Protein AF-A0A8X6SAA1-F1 (afdb_monomer_lite)

Secondary structure (DSSP, 8-state):
---SS--BHHHHHHHHHHT--TT-TTHHHHHHHHHHHHHHHHTT--SSSBPPHHHHHHHHHHHHHHGGGGG---------TT-S--------S-HHHHHHH-TTT-----GGG-HHHHHHH---HHHHTT-HHHHH--GGGGSS-PPPS-----S--HHHHHHHHHHHHHHHTTSS----

Structure (mmCIF, N/CA/C/O backbone):
data_AF-A0A8X6SAA1-F1
#
_entry.id   AF-A0A8X6SAA1-F1
#
loop_
_atom_site.group_PDB
_atom_site.id
_atom_site.type_symbol
_atom_site.label_atom_id
_atom_site.label_alt_id
_atom_site.label_comp_id
_atom_site.label_asym_id
_atom_site.label_entity_id
_atom_site.label_seq_id
_atom_site.pdbx_PDB_ins_code
_atom_site.Cartn_x
_atom_site.Cartn_y
_atom_site.Cartn_z
_atom_site.occupancy
_atom_site.B_iso_or_equiv
_atom_site.auth_seq_id
_atom_site.auth_comp_id
_atom_site.auth_asym_id
_atom_site.auth_atom_id
_atom_site.pdbx_PDB_model_num
ATOM 1 N N . MET A 1 1 ? 0.849 11.159 19.945 1.00 40.56 1 MET A N 1
ATOM 2 C CA . MET A 1 1 ? 0.431 9.832 20.456 1.00 40.56 1 MET A CA 1
ATOM 3 C C . MET A 1 1 ? -1.089 9.752 20.358 1.00 40.56 1 MET A C 1
ATOM 5 O O . MET A 1 1 ? -1.736 10.643 20.886 1.00 40.56 1 MET A O 1
ATOM 9 N N . ILE A 1 2 ? -1.660 8.784 19.632 1.00 46.94 2 ILE A N 1
ATOM 10 C CA . ILE A 1 2 ? -3.124 8.572 19.617 1.00 46.94 2 ILE A CA 1
ATOM 11 C C . ILE A 1 2 ? -3.486 7.770 20.884 1.00 46.94 2 ILE A C 1
ATOM 13 O O . ILE A 1 2 ? -2.754 6.822 21.179 1.00 46.94 2 ILE A O 1
ATOM 17 N N . PRO A 1 3 ? -4.536 8.136 21.648 1.00 45.62 3 PRO A N 1
ATOM 18 C CA . PRO A 1 3 ? -4.947 7.405 22.852 1.00 45.62 3 PRO A CA 1
ATOM 19 C C . PRO A 1 3 ? -5.218 5.920 22.565 1.00 45.62 3 PRO A C 1
ATOM 21 O O . PRO A 1 3 ? -5.744 5.583 21.505 1.00 45.62 3 PRO A O 1
ATOM 24 N N . ARG A 1 4 ? -4.832 5.040 23.500 1.00 55.56 4 ARG A N 1
ATOM 25 C CA . ARG A 1 4 ? -4.749 3.579 23.309 1.00 55.56 4 ARG A CA 1
ATOM 26 C C . ARG A 1 4 ? -6.087 2.829 23.385 1.00 55.56 4 ARG A C 1
ATOM 28 O O . ARG A 1 4 ? -6.124 1.671 22.982 1.00 55.56 4 ARG A O 1
ATOM 35 N N . ASP A 1 5 ? -7.172 3.468 23.820 1.00 60.31 5 ASP A N 1
ATOM 36 C CA . ASP A 1 5 ? -8.317 2.700 24.338 1.00 60.31 5 ASP A CA 1
ATOM 37 C C . ASP A 1 5 ? -9.491 2.508 23.366 1.00 60.31 5 ASP A C 1
ATOM 39 O O . ASP A 1 5 ? -10.359 1.682 23.618 1.00 60.31 5 ASP A O 1
ATOM 43 N N . SER A 1 6 ? -9.509 3.173 22.207 1.00 78.56 6 SER A N 1
ATOM 44 C CA . SER A 1 6 ? -10.248 2.682 21.033 1.00 78.56 6 SER A CA 1
ATOM 45 C C . SER A 1 6 ? -9.839 3.445 19.776 1.00 78.56 6 SER A C 1
ATOM 47 O O . SER A 1 6 ? -9.725 4.672 19.770 1.00 78.56 6 SER A O 1
ATOM 49 N N . TYR A 1 7 ? -9.611 2.723 18.679 1.00 92.12 7 TYR A N 1
ATOM 50 C CA . TYR A 1 7 ? -9.526 3.370 17.374 1.00 92.12 7 TYR A CA 1
ATOM 51 C C . TYR A 1 7 ? -10.928 3.782 16.931 1.00 92.12 7 TYR A C 1
ATOM 53 O O . TYR A 1 7 ? -11.892 3.059 17.169 1.00 92.12 7 TYR A O 1
ATOM 61 N N . THR A 1 8 ? -11.021 4.920 16.255 1.00 95.25 8 THR A N 1
ATOM 62 C CA . THR A 1 8 ? -12.243 5.424 15.632 1.00 95.25 8 THR A CA 1
ATOM 63 C C . THR A 1 8 ? -11.991 5.578 14.145 1.00 95.25 8 THR A C 1
ATOM 65 O O . THR A 1 8 ? -10.843 5.672 13.698 1.00 95.25 8 THR A O 1
ATOM 68 N N . LYS A 1 9 ? -13.048 5.676 13.343 1.00 95.94 9 LYS A N 1
ATOM 69 C CA . LYS A 1 9 ? -12.902 5.944 11.907 1.00 95.94 9 LYS A CA 1
ATOM 70 C C . LYS A 1 9 ? -12.100 7.220 11.626 1.00 95.94 9 LYS A C 1
ATOM 72 O O . LYS A 1 9 ? -11.299 7.250 10.691 1.00 95.94 9 LYS A O 1
ATOM 77 N N . ARG A 1 10 ? -12.241 8.253 12.470 1.00 96.00 10 ARG A N 1
ATOM 78 C CA . ARG A 1 10 ? -11.426 9.476 12.389 1.00 96.00 10 ARG A CA 1
ATOM 79 C C . ARG A 1 10 ? -9.940 9.203 12.633 1.00 96.00 10 ARG A C 1
ATOM 81 O O . ARG A 1 10 ? -9.106 9.728 11.896 1.00 96.00 10 ARG A O 1
ATOM 88 N N . SER A 1 11 ? -9.590 8.413 13.648 1.00 94.94 11 SER A N 1
ATOM 89 C CA . SER A 1 11 ? -8.180 8.131 13.952 1.00 94.94 11 SER A CA 1
ATOM 90 C C . SER A 1 11 ? -7.536 7.195 12.925 1.00 94.94 11 SER A C 1
ATOM 92 O O . SER A 1 11 ? -6.361 7.369 12.590 1.00 94.94 11 SER A O 1
ATOM 94 N N . VAL A 1 12 ? -8.312 6.274 12.346 1.00 95.81 12 VAL A N 1
ATOM 95 C CA . VAL A 1 12 ? -7.901 5.457 11.194 1.00 95.81 12 VAL A CA 1
ATOM 96 C C . VAL A 1 12 ? -7.552 6.355 10.013 1.00 95.81 12 VAL A C 1
ATOM 98 O O . VAL A 1 12 ? -6.415 6.312 9.552 1.00 95.81 12 VAL A O 1
ATOM 101 N N . LEU A 1 13 ? -8.462 7.239 9.586 1.00 95.88 13 LEU A N 1
ATOM 102 C CA . LEU A 1 13 ? -8.201 8.159 8.472 1.00 95.88 13 LEU A CA 1
ATOM 103 C C . LEU A 1 13 ? -6.956 9.020 8.714 1.00 95.88 13 LEU A C 1
ATOM 105 O O . LEU A 1 13 ? -6.110 9.150 7.833 1.00 95.88 13 LEU A O 1
ATOM 109 N N . SER A 1 14 ? -6.817 9.567 9.924 1.00 95.19 14 SER A N 1
ATOM 110 C CA . SER A 1 14 ? -5.632 10.338 10.312 1.00 95.19 14 SER A CA 1
ATOM 111 C C . SER A 1 14 ? -4.345 9.515 10.214 1.00 95.19 14 SER A C 1
ATOM 113 O O . SER A 1 14 ? -3.288 10.047 9.895 1.00 95.19 14 SER A O 1
ATOM 115 N N . THR A 1 15 ? -4.402 8.212 10.471 1.00 93.69 15 THR A N 1
ATOM 116 C CA . THR A 1 15 ? -3.254 7.320 10.282 1.00 93.69 15 THR A CA 1
ATOM 117 C C . THR A 1 15 ? -2.972 7.051 8.814 1.00 93.69 15 THR A C 1
ATOM 119 O O . THR A 1 15 ? -1.823 7.176 8.411 1.00 93.69 15 THR A O 1
ATOM 122 N N . VAL A 1 16 ? -3.994 6.752 8.007 1.00 94.56 16 VAL A N 1
ATOM 123 C CA . VAL A 1 16 ? -3.827 6.548 6.558 1.00 94.56 16 VAL A CA 1
ATOM 124 C C . VAL A 1 16 ? -3.195 7.782 5.912 1.00 94.56 16 VAL A C 1
ATOM 126 O O . VAL A 1 16 ? -2.264 7.652 5.128 1.00 94.56 16 VAL A O 1
ATOM 129 N N . ALA A 1 17 ? -3.630 8.985 6.295 1.00 93.62 17 ALA A N 1
ATOM 130 C CA . ALA A 1 17 ? -3.055 10.235 5.800 1.00 93.62 17 ALA A CA 1
ATOM 131 C C . ALA A 1 17 ? -1.580 10.435 6.202 1.00 93.62 17 ALA A C 1
ATOM 133 O O . ALA A 1 17 ? -0.836 11.097 5.486 1.00 93.62 17 ALA A O 1
ATOM 134 N N . ARG A 1 18 ? -1.142 9.859 7.330 1.00 92.94 18 ARG A N 1
ATOM 135 C CA . ARG A 1 18 ? 0.250 9.939 7.806 1.00 92.94 18 ARG A CA 1
ATOM 136 C C . ARG A 1 18 ? 1.198 8.972 7.102 1.00 92.94 18 ARG A C 1
ATOM 138 O O . ARG A 1 18 ? 2.398 9.187 7.185 1.00 92.94 18 ARG A O 1
ATOM 145 N N . LEU A 1 19 ? 0.687 7.960 6.399 1.00 89.19 19 LEU A N 1
ATOM 146 C CA . LEU A 1 19 ? 1.507 7.075 5.562 1.00 89.19 19 LEU A CA 1
ATOM 147 C C . LEU A 1 19 ? 2.043 7.761 4.296 1.00 89.19 19 LEU A C 1
ATOM 149 O O . LEU A 1 19 ? 2.669 7.087 3.492 1.00 89.19 19 LEU A O 1
ATOM 153 N N . PHE A 1 20 ? 1.764 9.056 4.108 1.00 82.81 20 PHE A N 1
ATOM 154 C CA . PHE A 1 20 ? 2.150 9.862 2.953 1.00 82.81 20 PHE A CA 1
ATOM 155 C C . PHE A 1 20 ? 3.478 9.425 2.315 1.00 82.81 20 PHE A C 1
ATOM 157 O O . PHE A 1 20 ? 4.546 9.571 2.907 1.00 82.81 20 PHE A O 1
ATOM 164 N N . ASP A 1 21 ? 3.374 8.906 1.094 1.00 90.81 21 ASP A N 1
ATOM 165 C CA . ASP A 1 21 ? 4.470 8.322 0.334 1.00 90.81 21 ASP A CA 1
ATOM 166 C C . ASP A 1 21 ? 4.649 9.105 -0.975 1.00 90.81 21 ASP A C 1
ATOM 168 O O . ASP A 1 21 ? 3.976 8.823 -1.968 1.00 90.81 21 ASP A O 1
ATOM 172 N N . PRO A 1 22 ? 5.508 10.136 -0.985 1.00 88.00 22 PRO A N 1
ATOM 173 C CA . PRO A 1 22 ? 5.676 11.001 -2.149 1.00 88.00 22 PRO A CA 1
ATOM 174 C C . PRO A 1 22 ? 6.331 10.297 -3.343 1.00 88.00 22 PRO A C 1
ATOM 176 O O . PRO A 1 22 ? 6.252 10.812 -4.455 1.00 88.00 22 PRO A O 1
ATOM 179 N N . LEU A 1 23 ? 6.994 9.157 -3.124 1.00 89.25 23 LEU A N 1
ATOM 180 C CA . LEU A 1 23 ? 7.705 8.409 -4.163 1.00 89.25 23 LEU A CA 1
ATOM 181 C C . LEU A 1 23 ? 6.953 7.146 -4.608 1.00 89.25 23 LEU A C 1
ATOM 183 O O . LEU A 1 23 ? 7.360 6.517 -5.580 1.00 89.25 23 LEU A O 1
ATOM 187 N N . GLY A 1 24 ? 5.874 6.777 -3.916 1.00 92.38 24 GLY A N 1
ATOM 188 C CA . GLY A 1 24 ? 5.076 5.589 -4.215 1.00 92.38 24 GLY A CA 1
ATOM 189 C C . GLY A 1 24 ? 5.769 4.262 -3.883 1.00 92.38 24 GLY A C 1
ATOM 190 O O . GLY A 1 24 ? 5.336 3.225 -4.367 1.00 92.38 24 GLY A O 1
ATOM 191 N N . LEU A 1 25 ? 6.836 4.265 -3.079 1.00 92.94 25 LEU A N 1
ATOM 192 C CA . LEU A 1 25 ? 7.651 3.085 -2.756 1.00 92.94 25 LEU A CA 1
ATOM 193 C C . LEU A 1 25 ? 6.926 2.041 -1.895 1.00 92.94 25 LEU A C 1
ATOM 195 O O . LEU A 1 25 ? 7.225 0.850 -1.974 1.00 92.94 25 LEU A O 1
ATOM 199 N N . VAL A 1 26 ? 5.984 2.476 -1.065 1.00 95.50 26 VAL A N 1
ATOM 200 C CA . VAL A 1 26 ? 5.162 1.637 -0.183 1.00 95.50 26 VAL A CA 1
ATOM 201 C C . VAL A 1 26 ? 3.679 1.730 -0.544 1.00 95.50 26 VAL A C 1
ATOM 203 O O . VAL A 1 26 ? 2.813 1.371 0.258 1.00 95.50 26 VAL A O 1
ATOM 206 N N . ASP A 1 27 ? 3.361 2.167 -1.764 1.00 95.19 27 ASP A N 1
ATOM 207 C CA . ASP A 1 27 ? 1.986 2.368 -2.222 1.00 95.19 27 ASP A CA 1
ATOM 208 C C . ASP A 1 27 ? 1.088 1.112 -2.116 1.00 95.19 27 ASP A C 1
ATOM 210 O O . ASP A 1 27 ? -0.077 1.258 -1.739 1.00 95.19 27 ASP A O 1
ATOM 214 N N . PRO A 1 28 ? 1.579 -0.138 -2.289 1.00 96.50 28 PRO A N 1
ATOM 215 C CA . PRO A 1 28 ? 0.789 -1.333 -1.973 1.00 96.50 28 PRO A CA 1
ATOM 216 C C . PRO A 1 28 ? 0.290 -1.388 -0.519 1.00 96.50 28 PRO A C 1
ATOM 218 O O . PRO A 1 28 ? -0.818 -1.858 -0.245 1.00 96.50 28 PRO A O 1
ATOM 221 N N . VAL A 1 29 ? 1.066 -0.878 0.438 1.00 97.31 29 VAL A N 1
ATOM 222 C CA . VAL A 1 29 ? 0.656 -0.794 1.849 1.00 97.31 29 VAL A CA 1
ATOM 223 C C . VAL A 1 29 ? -0.310 0.370 2.064 1.00 97.31 29 VAL A C 1
ATOM 225 O O . VAL A 1 29 ? -1.314 0.218 2.767 1.00 97.31 29 VAL A O 1
ATOM 228 N N . VAL A 1 30 ? -0.056 1.518 1.429 1.00 96.44 30 VAL A N 1
ATOM 229 C CA . VAL A 1 30 ? -0.956 2.682 1.480 1.00 96.44 30 VAL A CA 1
ATOM 230 C C . VAL A 1 30 ? -2.336 2.312 0.930 1.00 96.44 30 VAL A C 1
ATOM 232 O O . VAL A 1 30 ? -3.355 2.607 1.561 1.00 96.44 30 VAL A O 1
ATOM 235 N N . SER A 1 31 ? -2.383 1.612 -0.203 1.00 95.94 31 SER A N 1
ATOM 236 C CA . SER A 1 31 ? -3.612 1.115 -0.824 1.00 95.94 31 SER A CA 1
ATOM 237 C C . SER A 1 31 ? -4.346 0.135 0.083 1.00 95.94 31 SER A C 1
ATOM 239 O O . SER A 1 31 ? -5.549 0.292 0.291 1.00 95.94 31 SER A O 1
ATOM 241 N N . LYS A 1 32 ? -3.636 -0.777 0.757 1.00 96.88 32 LYS A N 1
ATOM 242 C CA . LYS A 1 32 ? -4.244 -1.646 1.776 1.00 96.88 32 LYS A CA 1
ATOM 243 C C . LYS A 1 32 ? -4.882 -0.859 2.925 1.00 96.88 32 LYS A C 1
ATOM 245 O O . LYS A 1 32 ? -6.003 -1.162 3.339 1.00 96.88 32 LYS A O 1
ATOM 250 N N . ALA A 1 33 ? -4.214 0.183 3.414 1.00 97.00 33 ALA A N 1
ATOM 251 C CA . ALA A 1 33 ? -4.751 1.047 4.464 1.00 97.00 33 ALA A CA 1
ATOM 252 C C . ALA A 1 33 ? -5.978 1.854 3.978 1.00 97.00 33 ALA A C 1
ATOM 254 O O . ALA A 1 33 ? -6.959 2.008 4.713 1.00 97.00 33 ALA A O 1
ATOM 255 N N . LYS A 1 34 ? -5.982 2.306 2.716 1.00 96.31 34 LYS A N 1
ATOM 256 C CA . LYS A 1 34 ? -7.140 2.956 2.072 1.00 96.31 34 LYS A CA 1
ATOM 257 C C . LYS A 1 34 ? -8.315 1.993 1.882 1.00 96.31 34 LYS A C 1
ATOM 259 O O . LYS A 1 34 ? -9.452 2.374 2.151 1.00 96.31 34 LYS A O 1
ATOM 264 N N . MET A 1 35 ? -8.069 0.744 1.488 1.00 96.56 35 MET A N 1
ATOM 265 C CA . MET A 1 35 ? -9.102 -0.298 1.405 1.00 96.56 35 MET A CA 1
ATOM 266 C C . MET A 1 35 ? -9.715 -0.581 2.780 1.00 96.56 35 MET A C 1
ATOM 268 O O . MET A 1 35 ? -10.931 -0.742 2.900 1.00 96.56 35 MET A O 1
ATOM 272 N N . PHE A 1 36 ? -8.902 -0.566 3.841 1.00 97.50 36 PHE A N 1
ATOM 273 C CA . PHE A 1 36 ? -9.414 -0.647 5.206 1.00 97.50 36 PHE A CA 1
ATOM 274 C C . PHE A 1 36 ? -10.327 0.544 5.538 1.00 97.50 36 PHE A C 1
ATOM 276 O O . PHE A 1 36 ? -11.432 0.355 6.046 1.00 97.50 36 PHE A O 1
ATOM 283 N N . MET A 1 37 ? -9.934 1.770 5.182 1.00 97.25 37 MET A N 1
ATOM 284 C CA . MET A 1 37 ? -10.803 2.944 5.334 1.00 97.25 37 MET A CA 1
ATOM 285 C C . MET A 1 37 ? -12.120 2.789 4.550 1.00 97.25 37 MET A C 1
ATOM 287 O O . MET A 1 37 ? -13.198 3.081 5.075 1.00 97.25 37 MET A O 1
ATOM 291 N N . GLN A 1 38 ? -12.057 2.249 3.330 1.00 97.31 38 GLN A N 1
ATOM 292 C CA . GLN A 1 38 ? -13.235 1.952 2.516 1.00 97.31 38 GLN A CA 1
ATOM 293 C C . GLN A 1 38 ? -14.167 0.943 3.188 1.00 97.31 38 GLN A C 1
ATOM 295 O O . GLN A 1 38 ? -15.387 1.120 3.181 1.00 97.31 38 GLN A O 1
ATOM 300 N N . LYS A 1 39 ? -13.612 -0.086 3.828 1.00 97.38 39 LYS A N 1
ATOM 301 C CA . LYS A 1 39 ? -14.379 -1.040 4.632 1.00 97.38 39 LYS A CA 1
ATOM 302 C C . LYS A 1 39 ? -15.138 -0.346 5.767 1.00 97.38 39 LYS A C 1
ATOM 304 O O . LYS A 1 39 ? -16.312 -0.650 5.962 1.00 97.38 39 LYS A O 1
ATOM 309 N N . LEU A 1 40 ? -14.534 0.623 6.461 1.00 97.31 40 LEU A N 1
ATOM 310 C CA . LEU A 1 40 ? -15.230 1.393 7.506 1.00 97.31 40 LEU A CA 1
ATOM 311 C C . LEU A 1 40 ? -16.384 2.240 6.958 1.00 97.31 40 LEU A C 1
ATOM 313 O O . LEU A 1 40 ? -17.385 2.434 7.649 1.00 97.31 40 LEU A O 1
ATOM 317 N N . TRP A 1 41 ? -16.267 2.756 5.730 1.00 96.94 41 TRP A N 1
ATOM 318 C CA . TRP A 1 41 ? -17.383 3.431 5.058 1.00 96.94 41 TRP A CA 1
ATOM 319 C C . TRP A 1 41 ? -18.527 2.466 4.756 1.00 96.94 41 TRP A C 1
ATOM 321 O O . TRP A 1 41 ? -19.671 2.802 5.034 1.00 96.94 41 TRP A O 1
ATOM 331 N N . ARG A 1 42 ? -18.227 1.261 4.257 1.00 97.56 42 ARG A N 1
ATOM 332 C CA . ARG A 1 42 ? -19.245 0.239 3.942 1.00 97.56 42 ARG A CA 1
ATOM 333 C C . ARG A 1 42 ? -19.947 -0.311 5.183 1.00 97.56 42 ARG A C 1
ATOM 335 O O . ARG A 1 42 ? -21.102 -0.701 5.097 1.00 97.56 42 ARG A O 1
ATOM 342 N N . LEU A 1 43 ? -19.255 -0.329 6.321 1.00 96.19 43 LEU A N 1
ATOM 343 C CA . LEU A 1 43 ? -19.827 -0.687 7.621 1.00 96.19 43 LEU A CA 1
ATOM 344 C C . LEU A 1 43 ? -20.609 0.461 8.277 1.00 96.19 43 LEU A C 1
ATOM 346 O O . LEU A 1 43 ? -21.139 0.268 9.365 1.00 96.19 43 LEU A O 1
ATOM 350 N N . SER A 1 44 ? -20.659 1.644 7.654 1.00 96.12 44 SER A N 1
ATOM 351 C CA . SER A 1 44 ? -21.366 2.824 8.168 1.00 96.12 44 SER A CA 1
ATOM 352 C C . SER A 1 44 ? -20.986 3.216 9.603 1.00 96.12 44 SER A C 1
ATOM 354 O O . SER A 1 44 ? -21.808 3.747 10.339 1.00 96.12 44 SER A O 1
ATOM 356 N N . ILE A 1 45 ? -19.730 2.985 10.001 1.00 94.38 45 ILE A N 1
ATOM 357 C CA . ILE A 1 45 ? -19.222 3.378 11.326 1.00 94.38 45 ILE A CA 1
ATOM 358 C C . ILE A 1 45 ? -19.144 4.912 11.393 1.00 94.38 45 ILE A C 1
ATOM 360 O O . ILE A 1 45 ? -18.649 5.538 10.439 1.00 94.38 45 ILE A O 1
ATOM 364 N N . ASP A 1 46 ? -19.607 5.522 12.489 1.00 94.50 46 ASP A N 1
ATOM 365 C CA . ASP A 1 46 ? -19.488 6.969 12.691 1.00 94.50 46 ASP A CA 1
ATOM 366 C C . ASP A 1 46 ? -18.021 7.391 12.888 1.00 94.50 46 ASP A C 1
ATOM 368 O O . ASP A 1 46 ? -17.130 6.605 13.215 1.00 94.50 46 ASP A O 1
ATOM 372 N N . TRP A 1 47 ? -17.733 8.669 12.672 1.00 94.06 47 TRP A N 1
ATOM 373 C CA . TRP A 1 47 ? -16.408 9.246 12.860 1.00 94.06 47 TRP A CA 1
ATOM 374 C C . TRP A 1 47 ? -15.830 9.057 14.262 1.00 94.06 47 TRP A C 1
ATOM 376 O O . TRP A 1 47 ? -14.606 8.912 14.375 1.00 94.06 47 TRP A O 1
ATOM 386 N N . LYS A 1 48 ? -16.669 9.123 15.302 1.00 93.81 48 LYS A N 1
ATOM 387 C CA . LYS A 1 48 ? -16.237 9.062 16.708 1.00 93.81 48 LYS A CA 1
ATOM 388 C C . LYS A 1 48 ? -16.481 7.710 17.371 1.00 93.81 48 LYS A C 1
ATOM 390 O O . LYS A 1 48 ? -15.938 7.492 18.451 1.00 93.81 48 LYS A O 1
ATOM 395 N N . ASP A 1 49 ? -17.231 6.823 16.728 1.00 92.69 49 ASP A N 1
ATOM 396 C CA . ASP A 1 49 ? -17.524 5.510 17.286 1.00 92.69 49 ASP A CA 1
ATOM 397 C C . ASP A 1 49 ? -16.268 4.629 17.335 1.00 92.69 49 ASP A C 1
ATOM 399 O O . ASP A 1 49 ? -15.435 4.670 16.413 1.00 92.69 49 ASP A O 1
ATOM 403 N N . PRO A 1 50 ? -16.118 3.817 18.397 1.00 94.62 50 PRO A N 1
ATOM 404 C CA . PRO A 1 50 ? -15.052 2.834 18.477 1.00 94.62 50 PRO A CA 1
ATOM 405 C C . PRO A 1 50 ? -15.224 1.765 17.390 1.00 94.62 50 PRO A C 1
ATOM 407 O O . PRO A 1 50 ? -16.337 1.354 17.054 1.00 94.62 50 PRO A O 1
ATOM 410 N N . LEU A 1 51 ? -14.108 1.273 16.848 1.00 95.25 51 LEU A N 1
ATOM 411 C CA . LEU A 1 51 ? -14.138 0.153 15.910 1.00 95.25 51 LEU A CA 1
ATOM 412 C C . LEU A 1 51 ? -14.698 -1.112 16.594 1.00 95.25 51 LEU A C 1
ATOM 414 O O . LEU A 1 51 ? -14.245 -1.452 17.688 1.00 95.25 51 LEU A O 1
ATOM 418 N N . PRO A 1 52 ? -15.595 -1.877 15.939 1.00 94.75 52 PRO A N 1
ATOM 419 C CA . PRO A 1 52 ? -16.015 -3.189 16.429 1.00 94.75 52 PRO A CA 1
ATOM 420 C C . PRO A 1 52 ? -14.818 -4.127 16.618 1.00 94.75 52 PRO A C 1
ATOM 422 O O . PRO A 1 52 ? -13.915 -4.125 15.782 1.00 94.75 52 PRO A O 1
ATOM 425 N N . ASN A 1 53 ? -14.838 -4.992 17.640 1.00 92.94 53 ASN A N 1
ATOM 426 C CA . ASN A 1 53 ? -13.697 -5.838 18.043 1.00 92.94 53 ASN A CA 1
ATOM 427 C C . ASN A 1 53 ? -12.966 -6.522 16.876 1.00 92.94 53 ASN A C 1
ATOM 429 O O . ASN A 1 53 ? -11.747 -6.441 16.773 1.00 92.94 53 ASN A O 1
ATOM 433 N N . LYS A 1 54 ? -13.701 -7.145 15.944 1.00 93.00 54 LYS A N 1
ATOM 434 C CA . LYS A 1 54 ? -13.097 -7.819 14.781 1.00 93.00 54 LYS A CA 1
ATOM 435 C C . LYS A 1 54 ? -12.323 -6.851 13.875 1.00 93.00 54 LYS A C 1
ATOM 437 O O . LYS A 1 54 ? -11.232 -7.166 13.414 1.00 93.00 54 LYS A O 1
ATOM 442 N N . VAL A 1 55 ? -12.899 -5.678 13.619 1.00 95.81 55 VAL A N 1
ATOM 443 C CA . VAL A 1 55 ? -12.326 -4.624 12.767 1.00 95.81 55 VAL A CA 1
ATOM 444 C C . VAL A 1 55 ? -11.160 -3.941 13.480 1.00 95.81 55 VAL A C 1
ATOM 446 O O . VAL A 1 55 ? -10.144 -3.644 12.856 1.00 95.81 55 VAL A O 1
ATOM 449 N N . TYR A 1 56 ? -11.278 -3.757 14.796 1.00 95.38 56 TYR A N 1
ATOM 450 C CA . TYR A 1 56 ? -10.196 -3.299 15.656 1.00 95.38 56 TYR A CA 1
ATOM 451 C C . TYR A 1 56 ? -8.980 -4.225 15.560 1.00 95.38 56 TYR A C 1
ATOM 453 O O . TYR A 1 56 ? -7.886 -3.744 15.284 1.00 95.38 56 TYR A O 1
ATOM 461 N N . SER A 1 57 ? -9.159 -5.540 15.739 1.00 95.25 57 SER A N 1
ATOM 462 C CA . SER A 1 57 ? -8.049 -6.501 15.704 1.00 95.25 57 SER A CA 1
ATOM 463 C C . SER A 1 57 ? -7.316 -6.483 14.365 1.00 95.25 57 SER A C 1
ATOM 465 O O . SER A 1 57 ? -6.090 -6.510 14.337 1.00 95.25 57 SER A O 1
ATOM 467 N N . GLU A 1 58 ? -8.051 -6.389 13.258 1.00 95.88 58 GLU A N 1
ATOM 468 C CA . GLU A 1 58 ? -7.477 -6.293 11.913 1.00 95.88 58 GLU A CA 1
ATOM 469 C C . GLU A 1 58 ? -6.686 -4.994 11.710 1.00 95.88 58 GLU A C 1
ATOM 471 O O . GLU A 1 58 ? -5.553 -5.031 11.230 1.00 95.88 58 GLU A O 1
ATOM 476 N N . TRP A 1 59 ? -7.240 -3.850 12.128 1.00 96.44 59 TRP A N 1
ATOM 477 C CA . TRP A 1 59 ? -6.528 -2.571 12.079 1.00 96.44 59 TRP A CA 1
ATOM 478 C C . TRP A 1 59 ? -5.263 -2.596 12.933 1.00 96.44 59 TRP A C 1
ATOM 480 O O . TRP A 1 59 ? -4.196 -2.174 12.496 1.00 96.44 59 TRP A O 1
ATOM 490 N N . HIS A 1 60 ? -5.375 -3.118 14.151 1.00 94.94 60 HIS A N 1
ATOM 491 C CA . HIS A 1 60 ? -4.270 -3.198 15.090 1.00 94.94 60 HIS A CA 1
ATOM 492 C C . HIS A 1 60 ? -3.140 -4.090 14.560 1.00 94.94 60 HIS A C 1
ATOM 494 O O . HIS A 1 60 ? -1.974 -3.720 14.662 1.00 94.94 60 HIS A O 1
ATOM 500 N N . GLN A 1 61 ? -3.470 -5.212 13.914 1.00 95.62 61 GLN A N 1
ATOM 501 C CA . GLN A 1 61 ? -2.480 -6.053 13.236 1.00 95.62 61 GLN A CA 1
ATOM 502 C C . GLN A 1 61 ? -1.768 -5.311 12.103 1.00 95.62 61 GLN A C 1
ATOM 504 O O . GLN A 1 61 ? -0.550 -5.431 11.983 1.00 95.62 61 GLN A O 1
ATOM 509 N N . LEU A 1 62 ? -2.496 -4.530 11.295 1.00 95.31 62 LEU A N 1
ATOM 510 C CA . LEU A 1 62 ? -1.874 -3.702 10.263 1.00 95.31 62 LEU A CA 1
ATOM 511 C C . LEU A 1 62 ? -0.897 -2.698 10.889 1.00 95.31 62 LEU A C 1
ATOM 513 O O . LEU A 1 62 ? 0.225 -2.583 10.409 1.00 95.31 62 LEU A O 1
ATOM 517 N N . LEU A 1 63 ? -1.287 -2.030 11.981 1.00 93.94 63 LEU A N 1
ATOM 518 C CA . LEU A 1 63 ? -0.432 -1.071 12.687 1.00 93.94 63 LEU A CA 1
ATOM 519 C C . LEU A 1 63 ? 0.848 -1.696 13.243 1.00 93.94 63 LEU A C 1
ATOM 521 O O . LEU A 1 63 ? 1.907 -1.101 13.084 1.00 93.94 63 LEU A O 1
ATOM 525 N N . ILE A 1 64 ? 0.762 -2.874 13.867 1.00 95.00 64 ILE A N 1
ATOM 526 C CA . ILE A 1 64 ? 1.949 -3.594 14.356 1.00 95.00 64 ILE A CA 1
ATOM 527 C C . ILE A 1 64 ? 2.873 -3.925 13.184 1.00 95.00 64 ILE A C 1
ATOM 529 O O . ILE A 1 64 ? 4.077 -3.699 13.249 1.00 95.00 64 ILE A O 1
ATOM 533 N N . ARG A 1 65 ? 2.308 -4.426 12.080 1.00 95.62 65 ARG A N 1
ATOM 534 C CA . ARG A 1 65 ? 3.094 -4.788 10.897 1.00 95.62 65 ARG A CA 1
ATOM 535 C C . ARG A 1 65 ? 3.767 -3.582 10.254 1.00 95.62 65 ARG A C 1
ATOM 537 O O . ARG A 1 65 ? 4.849 -3.754 9.721 1.00 95.62 65 ARG A O 1
ATOM 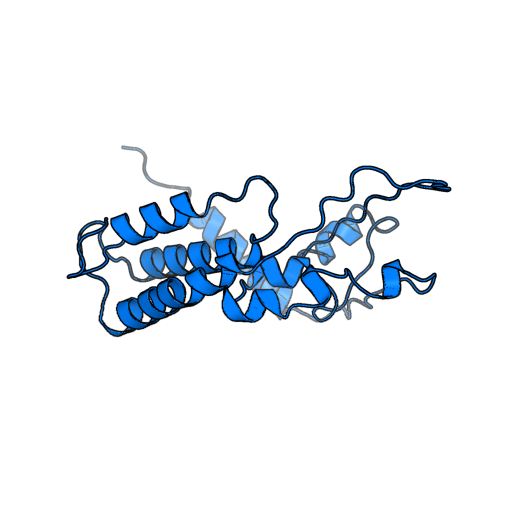544 N N . LEU A 1 66 ? 3.196 -2.374 10.327 1.00 93.94 66 LEU A N 1
ATOM 545 C CA . LEU A 1 66 ? 3.817 -1.168 9.754 1.00 93.94 66 LEU A CA 1
ATOM 546 C C . LEU A 1 66 ? 5.238 -0.915 10.270 1.00 93.94 66 LEU A C 1
ATOM 548 O O . LEU A 1 66 ? 6.038 -0.335 9.541 1.00 93.94 66 LEU A O 1
ATOM 552 N N . GLU A 1 67 ? 5.576 -1.362 11.482 1.00 92.75 67 GLU A N 1
ATOM 553 C CA . GLU A 1 67 ? 6.934 -1.231 12.020 1.00 92.75 67 GLU A CA 1
ATOM 554 C C . GLU A 1 67 ? 7.980 -1.954 11.164 1.00 92.75 67 GLU A C 1
ATOM 556 O O . GLU A 1 67 ? 9.134 -1.523 11.124 1.00 92.75 67 GLU A O 1
ATOM 561 N N . SER A 1 68 ? 7.582 -2.993 10.422 1.00 94.81 68 SER A N 1
ATOM 562 C CA . SER A 1 68 ? 8.469 -3.701 9.501 1.00 94.81 68 SER A CA 1
ATOM 563 C C . SER A 1 68 ? 8.962 -2.804 8.367 1.00 94.81 68 SER A C 1
ATOM 565 O O . SER A 1 68 ? 10.034 -3.048 7.836 1.00 94.81 68 SER A O 1
ATOM 567 N N . LEU A 1 69 ? 8.236 -1.744 7.998 1.00 92.81 69 LEU A N 1
ATOM 568 C CA . LEU A 1 69 ? 8.674 -0.835 6.933 1.00 92.81 69 LEU A CA 1
ATOM 569 C C . LEU A 1 69 ? 9.925 -0.039 7.316 1.00 92.81 69 LEU A C 1
ATOM 571 O O . LEU A 1 69 ? 10.636 0.430 6.432 1.00 92.81 69 LEU A O 1
ATOM 575 N N . ASN A 1 70 ? 10.236 0.077 8.611 1.00 92.94 70 ASN A N 1
ATOM 576 C CA . ASN A 1 70 ? 11.446 0.758 9.074 1.00 92.94 70 ASN A CA 1
ATOM 577 C C . ASN A 1 70 ? 12.738 0.034 8.660 1.00 92.94 70 ASN A C 1
ATOM 579 O O . ASN A 1 70 ? 13.811 0.626 8.750 1.00 92.94 70 ASN A O 1
ATOM 583 N N . SER A 1 71 ? 12.659 -1.231 8.229 1.00 93.25 71 SER A N 1
ATOM 584 C CA . SER A 1 71 ? 13.813 -1.978 7.718 1.00 93.25 71 SER A CA 1
ATOM 585 C C . SER A 1 71 ? 14.041 -1.808 6.213 1.00 93.25 71 SER A C 1
ATOM 587 O O . SER A 1 71 ? 15.037 -2.318 5.701 1.00 93.25 71 SER A O 1
ATOM 589 N N . ILE A 1 72 ? 13.159 -1.097 5.498 1.00 91.44 72 ILE A N 1
ATOM 590 C CA . ILE A 1 72 ? 13.321 -0.854 4.063 1.00 91.44 72 ILE A CA 1
ATOM 591 C C . ILE A 1 72 ? 14.566 0.004 3.832 1.00 91.44 72 ILE A C 1
ATOM 593 O O . ILE A 1 72 ? 14.668 1.134 4.308 1.00 91.44 72 ILE A O 1
ATOM 597 N N . ASN A 1 73 ? 15.497 -0.529 3.045 1.00 90.06 73 ASN A N 1
ATOM 598 C CA . ASN A 1 73 ? 16.652 0.195 2.539 1.00 90.06 73 ASN A CA 1
ATOM 599 C C . ASN A 1 73 ? 16.552 0.254 1.015 1.00 90.06 73 ASN A C 1
ATOM 601 O O . ASN A 1 73 ? 16.470 -0.783 0.362 1.00 90.06 73 ASN A O 1
ATOM 605 N N . ILE A 1 74 ? 16.524 1.466 0.462 1.00 87.75 74 ILE A N 1
ATOM 606 C CA . ILE A 1 74 ? 16.419 1.683 -0.981 1.00 87.75 74 ILE A CA 1
ATOM 607 C C . ILE A 1 74 ? 17.690 2.369 -1.444 1.00 87.75 74 ILE A C 1
ATOM 609 O O . ILE A 1 74 ? 17.979 3.514 -1.081 1.00 87.75 74 ILE A O 1
ATOM 613 N N . GLU A 1 75 ? 18.439 1.661 -2.279 1.00 84.88 75 GLU A N 1
ATOM 614 C CA . GLU A 1 75 ? 19.623 2.204 -2.916 1.00 84.88 75 GLU A CA 1
ATOM 615 C C . GLU A 1 75 ? 19.202 3.246 -3.962 1.00 84.88 75 GLU A C 1
ATOM 617 O O . GLU A 1 75 ? 18.669 2.933 -5.026 1.00 84.88 75 GLU A O 1
ATOM 622 N N . ARG A 1 76 ? 19.420 4.527 -3.660 1.00 80.44 76 ARG A N 1
ATOM 623 C CA . ARG A 1 76 ? 19.067 5.622 -4.568 1.00 80.44 76 ARG A CA 1
ATOM 624 C C . ARG A 1 76 ? 20.118 5.749 -5.675 1.00 80.44 76 ARG A C 1
ATOM 626 O O . ARG A 1 76 ? 21.059 6.533 -5.548 1.00 80.44 76 ARG A O 1
ATOM 633 N N . ARG A 1 77 ? 19.956 5.007 -6.768 1.00 74.50 77 ARG A N 1
ATOM 634 C CA . ARG A 1 77 ? 20.824 5.123 -7.951 1.00 74.50 77 ARG A CA 1
ATOM 635 C C . ARG A 1 77 ? 20.354 6.260 -8.859 1.00 74.50 77 ARG A C 1
ATOM 637 O O . ARG A 1 77 ? 19.364 6.127 -9.564 1.00 74.50 77 ARG A O 1
ATOM 644 N N . ILE A 1 78 ? 21.059 7.393 -8.813 1.00 67.06 78 ILE A N 1
ATOM 645 C CA . ILE A 1 78 ? 20.781 8.580 -9.651 1.00 67.06 78 ILE A CA 1
ATOM 646 C C . ILE A 1 78 ? 21.648 8.587 -10.920 1.00 67.06 78 ILE A C 1
ATOM 648 O O . ILE A 1 78 ? 21.271 9.185 -11.923 1.00 67.06 78 ILE A O 1
ATOM 652 N N . VAL A 1 79 ? 22.802 7.915 -10.893 1.00 69.81 79 VAL A N 1
ATOM 653 C CA . VAL A 1 79 ? 23.779 7.940 -11.986 1.00 69.81 79 VAL A CA 1
ATOM 654 C C . VAL A 1 79 ? 24.036 6.516 -12.454 1.00 69.81 79 VAL A C 1
ATOM 656 O O . VAL A 1 79 ? 24.449 5.665 -11.670 1.00 69.81 79 VAL A O 1
ATOM 659 N N . ILE A 1 80 ? 23.771 6.271 -13.733 1.00 75.25 80 ILE A N 1
ATOM 660 C CA . ILE A 1 80 ? 24.107 5.031 -14.427 1.00 75.25 80 ILE A CA 1
ATOM 661 C C . ILE A 1 80 ? 25.098 5.423 -15.522 1.00 75.25 80 ILE A C 1
ATOM 663 O O . ILE A 1 80 ? 24.767 6.198 -16.420 1.00 75.25 80 ILE A O 1
ATOM 667 N N . GLU A 1 81 ? 26.329 4.932 -15.419 1.00 80.69 81 GLU A N 1
ATOM 668 C CA . GLU A 1 81 ? 27.366 5.175 -16.421 1.00 80.69 81 GLU A CA 1
ATOM 669 C C . GLU A 1 81 ? 27.160 4.247 -17.632 1.00 80.69 81 GLU A C 1
ATOM 671 O O . GLU A 1 81 ? 26.735 3.104 -17.478 1.00 80.69 81 GLU A O 1
ATOM 676 N N . ASN A 1 82 ? 27.478 4.724 -18.841 1.00 82.12 82 ASN A N 1
ATOM 677 C CA . ASN A 1 82 ? 27.416 3.953 -20.099 1.00 82.12 82 ASN A CA 1
ATOM 678 C C . ASN A 1 82 ? 26.008 3.489 -20.541 1.00 82.12 82 ASN A C 1
ATOM 680 O O . ASN A 1 82 ? 25.835 2.402 -21.092 1.00 82.12 82 ASN A O 1
ATOM 684 N N . LEU A 1 83 ? 24.990 4.329 -20.343 1.00 80.12 83 LEU A N 1
A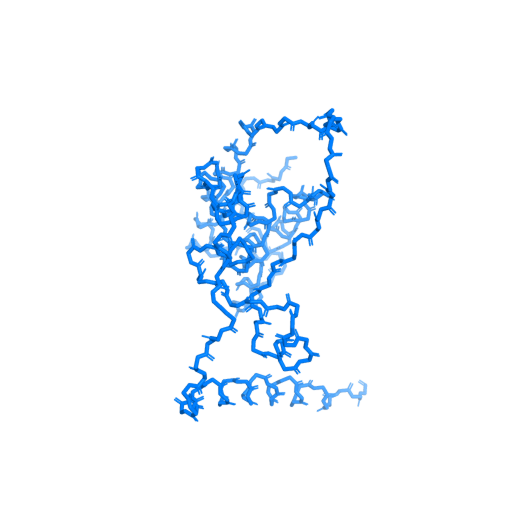TOM 685 C CA . LEU A 1 83 ? 23.623 4.079 -20.813 1.00 80.12 83 LEU A CA 1
ATOM 686 C C . LEU A 1 83 ? 23.519 4.137 -22.347 1.00 80.12 83 LEU A C 1
ATOM 688 O O . LEU A 1 83 ? 23.844 5.152 -22.956 1.00 80.12 83 LEU A O 1
ATOM 692 N N . SER A 1 84 ? 23.010 3.065 -22.963 1.00 84.62 84 SER A N 1
ATOM 693 C CA . SER A 1 84 ? 22.718 3.031 -24.409 1.00 84.62 84 SER A CA 1
ATOM 694 C C . SER A 1 84 ? 21.316 3.556 -24.747 1.00 84.62 84 SER A C 1
ATOM 696 O O . SER A 1 84 ? 21.120 4.154 -25.802 1.00 84.62 84 SER A O 1
ATOM 698 N N . SER A 1 85 ? 20.339 3.358 -23.856 1.00 85.00 85 SER A N 1
ATOM 699 C CA . SER A 1 85 ? 18.946 3.782 -24.036 1.00 85.00 85 SER A CA 1
ATOM 700 C C . SER A 1 85 ? 18.219 3.876 -22.695 1.00 85.00 85 SER A C 1
ATOM 702 O O . SER A 1 85 ? 18.503 3.107 -21.781 1.00 85.00 85 SER A O 1
ATOM 704 N N . ILE A 1 86 ? 17.259 4.798 -22.592 1.00 83.50 86 ILE A N 1
ATOM 705 C CA . ILE A 1 86 ? 16.360 4.934 -21.438 1.00 83.50 86 ILE A CA 1
ATOM 706 C C . ILE A 1 86 ? 14.939 4.636 -21.909 1.00 83.50 86 ILE A C 1
ATOM 708 O O . ILE A 1 86 ? 14.463 5.249 -22.865 1.00 83.50 86 ILE A O 1
ATOM 712 N N . GLU A 1 87 ? 14.259 3.729 -21.213 1.00 84.94 87 GLU A N 1
ATOM 713 C CA . GLU A 1 87 ? 12.861 3.379 -21.458 1.00 84.94 87 GLU A CA 1
ATOM 714 C C . GLU A 1 87 ? 12.029 3.612 -20.192 1.00 84.94 87 GLU A C 1
ATOM 716 O O . GLU A 1 87 ? 12.513 3.455 -19.071 1.00 84.94 87 GLU A O 1
ATOM 721 N N . ILE A 1 88 ? 10.768 4.012 -20.370 1.00 86.88 88 ILE A N 1
ATOM 722 C CA . ILE A 1 88 ? 9.792 4.140 -19.283 1.00 86.88 88 ILE A CA 1
ATOM 723 C C . ILE A 1 88 ? 8.729 3.068 -19.496 1.00 86.88 88 ILE A C 1
ATOM 725 O O . ILE A 1 88 ? 8.010 3.091 -20.496 1.00 86.88 88 ILE A O 1
ATOM 729 N N . HIS A 1 89 ? 8.606 2.153 -18.537 1.00 88.25 89 HIS A N 1
ATOM 730 C CA . HIS A 1 89 ? 7.607 1.090 -18.567 1.00 88.25 89 HIS A CA 1
ATOM 731 C C . HIS A 1 89 ? 6.440 1.434 -17.641 1.00 88.25 89 HIS A C 1
ATOM 733 O O . HIS A 1 89 ? 6.621 1.662 -16.446 1.00 88.25 89 HIS A O 1
ATOM 739 N N . GLY A 1 90 ? 5.235 1.471 -18.206 1.00 89.75 90 GLY A N 1
ATOM 740 C CA . GLY A 1 90 ? 3.994 1.645 -17.458 1.00 89.75 90 GLY A CA 1
ATOM 741 C C . GLY A 1 90 ? 3.299 0.308 -17.224 1.00 89.75 90 GLY A C 1
ATOM 742 O O . GLY A 1 90 ? 3.214 -0.519 -18.131 1.00 89.75 90 GLY A O 1
ATOM 743 N N . PHE A 1 91 ? 2.757 0.125 -16.023 1.00 90.69 91 PHE A N 1
ATOM 744 C CA . PHE A 1 91 ? 1.929 -1.021 -15.657 1.00 90.69 91 PHE A CA 1
ATOM 745 C C . PHE A 1 91 ? 0.522 -0.549 -15.291 1.00 90.69 91 PHE A C 1
ATOM 747 O O . PHE A 1 91 ? 0.348 0.529 -14.725 1.00 90.69 91 PHE A O 1
ATOM 754 N N . SER A 1 92 ? -0.490 -1.348 -15.628 1.00 88.50 92 SER A N 1
ATOM 755 C CA . SER A 1 92 ? -1.890 -1.059 -15.313 1.00 88.50 92 SER A CA 1
ATOM 756 C C . SER A 1 92 ? -2.641 -2.351 -15.012 1.00 88.50 92 SER A C 1
ATOM 758 O O . SER A 1 92 ? -2.336 -3.402 -15.574 1.00 88.50 92 SER A O 1
ATOM 760 N N . ASP A 1 93 ? -3.631 -2.261 -14.133 1.00 83.19 93 ASP A N 1
ATOM 761 C CA . ASP A 1 93 ? -4.602 -3.305 -13.804 1.00 83.19 93 ASP A CA 1
ATOM 762 C C . ASP A 1 93 ? -5.847 -3.275 -14.725 1.00 83.19 93 ASP A C 1
ATOM 764 O O . ASP A 1 93 ? -6.708 -4.151 -14.644 1.00 83.19 93 ASP A O 1
ATOM 768 N N . VAL A 1 94 ? -5.940 -2.310 -15.654 1.00 76.50 94 VAL A N 1
ATOM 769 C CA . VAL A 1 94 ? -7.073 -2.141 -16.586 1.00 76.50 94 VAL A CA 1
ATOM 770 C C . VAL A 1 94 ? -6.616 -2.290 -18.037 1.00 76.50 94 VAL A C 1
ATOM 772 O O . VAL A 1 94 ? -6.522 -1.326 -18.789 1.00 76.50 94 VAL A O 1
ATOM 775 N N . ILE A 1 95 ? -6.338 -3.518 -18.470 1.00 73.31 95 ILE A N 1
ATOM 776 C CA . ILE A 1 95 ? -5.714 -3.743 -19.784 1.00 73.31 95 ILE A CA 1
ATOM 777 C C . ILE A 1 95 ? -6.693 -3.706 -20.969 1.00 73.31 95 ILE A C 1
ATOM 779 O O . ILE A 1 95 ? -6.336 -3.193 -22.026 1.00 73.31 95 ILE A O 1
ATOM 783 N N . ALA A 1 96 ? -7.931 -4.192 -20.802 1.00 70.00 96 ALA A N 1
ATOM 784 C CA . ALA A 1 96 ? -8.857 -4.408 -21.922 1.00 70.00 96 ALA A CA 1
ATOM 785 C C . ALA A 1 96 ? -9.150 -3.111 -22.696 1.00 70.00 96 ALA A C 1
ATOM 787 O O . ALA A 1 96 ? -8.873 -3.008 -23.886 1.00 70.00 96 ALA A O 1
ATOM 788 N N . LYS A 1 97 ? -9.598 -2.069 -21.987 1.00 71.44 97 LYS A N 1
ATOM 789 C CA . LYS A 1 97 ? -9.921 -0.773 -22.600 1.00 71.44 97 LYS A CA 1
ATOM 790 C C . LYS A 1 97 ? -8.685 -0.033 -23.121 1.00 71.44 97 LYS A C 1
ATOM 792 O O . LYS A 1 97 ? -8.780 0.752 -24.059 1.00 71.44 97 LYS A O 1
ATOM 797 N N . ILE A 1 98 ? -7.528 -0.250 -22.497 1.00 74.56 98 ILE A N 1
ATOM 798 C CA . ILE A 1 98 ? -6.282 0.401 -22.903 1.00 74.56 98 ILE A CA 1
ATOM 799 C C . ILE A 1 98 ? -5.760 -0.210 -24.206 1.00 74.56 98 ILE A C 1
ATOM 801 O O . ILE A 1 98 ? -5.310 0.528 -25.082 1.00 74.56 98 ILE A O 1
ATOM 805 N N . GLN A 1 99 ? -5.860 -1.531 -24.373 1.00 76.69 99 GLN A N 1
ATOM 806 C CA . GLN A 1 99 ? -5.469 -2.192 -25.617 1.00 76.69 99 GLN A CA 1
ATOM 807 C C . GLN A 1 99 ? -6.364 -1.800 -26.795 1.00 76.69 99 GLN A C 1
ATOM 809 O O . GLN A 1 99 ? -5.845 -1.679 -27.901 1.00 76.69 99 GLN A O 1
ATOM 814 N N . ASP A 1 100 ? -7.647 -1.508 -26.568 1.00 75.56 100 ASP A N 1
ATOM 815 C CA . ASP A 1 100 ? -8.528 -0.987 -27.623 1.00 75.56 100 ASP A CA 1
ATOM 816 C C . ASP A 1 100 ? -8.059 0.380 -28.146 1.00 75.56 100 ASP A C 1
ATOM 818 O O . ASP A 1 100 ? -8.090 0.646 -29.347 1.00 75.56 100 ASP A O 1
ATOM 822 N N . LEU A 1 101 ? -7.598 1.255 -27.245 1.00 80.69 101 LEU A N 1
ATOM 823 C CA . LEU A 1 101 ? -7.151 2.607 -27.591 1.00 80.69 101 LEU A CA 1
ATOM 824 C C . LEU A 1 101 ? -5.703 2.641 -28.108 1.00 80.69 101 LEU A C 1
ATOM 826 O O . LEU A 1 101 ? -5.374 3.449 -28.976 1.00 80.69 101 LEU A O 1
ATOM 830 N N . PHE A 1 102 ? -4.837 1.764 -27.593 1.00 81.88 102 PHE A N 1
ATOM 831 C CA . PHE A 1 102 ? -3.391 1.772 -27.846 1.00 81.88 102 PHE A CA 1
ATOM 832 C C . PHE A 1 102 ? -2.821 0.357 -28.084 1.00 81.88 102 PHE A C 1
ATOM 834 O O . PHE A 1 102 ? -1.882 -0.072 -27.398 1.00 81.88 102 PHE A O 1
ATOM 841 N N . PRO A 1 103 ? -3.305 -0.375 -29.104 1.00 74.06 103 PRO A N 1
ATOM 842 C CA . PRO A 1 103 ? -3.027 -1.808 -29.288 1.00 74.06 103 PRO A CA 1
ATOM 843 C C . PRO A 1 103 ? -1.555 -2.141 -29.564 1.00 74.06 103 PRO A C 1
ATOM 845 O O . PRO A 1 103 ? -1.126 -3.286 -29.444 1.00 74.06 103 PRO A O 1
ATOM 848 N N . ARG A 1 104 ? -0.757 -1.152 -29.981 1.00 75.31 104 ARG A N 1
ATOM 849 C CA . ARG A 1 104 ? 0.667 -1.342 -30.299 1.00 75.31 104 ARG A CA 1
ATOM 850 C C . ARG A 1 104 ? 1.593 -1.092 -29.112 1.00 75.31 104 ARG A C 1
ATOM 852 O O . ARG A 1 104 ? 2.724 -1.571 -29.150 1.00 75.31 104 ARG A O 1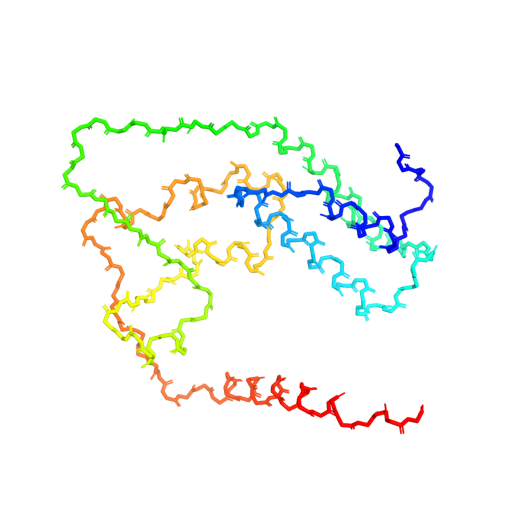
ATOM 859 N N . GLN A 1 105 ? 1.129 -0.353 -28.106 1.00 81.25 105 GLN A N 1
ATOM 860 C CA . GLN A 1 105 ? 1.942 0.087 -26.969 1.00 81.25 105 GLN A CA 1
ATOM 861 C C . GLN A 1 105 ? 1.752 -0.805 -25.740 1.00 81.25 105 GLN A C 1
ATOM 863 O O . GLN A 1 105 ? 2.697 -0.993 -24.982 1.00 81.25 105 GLN A O 1
ATOM 868 N N . TRP A 1 106 ? 0.568 -1.398 -25.571 1.00 83.00 106 TRP A N 1
ATOM 869 C CA . TRP A 1 106 ? 0.228 -2.160 -24.371 1.00 83.00 106 TRP A CA 1
ATOM 870 C C . TRP A 1 106 ? 0.192 -3.663 -24.615 1.00 83.00 106 TRP A C 1
ATOM 872 O O . TRP A 1 106 ? -0.407 -4.158 -25.572 1.00 83.00 106 TRP A O 1
ATOM 882 N N . ARG A 1 107 ? 0.818 -4.403 -23.703 1.00 84.12 107 ARG A N 1
ATOM 883 C CA . ARG A 1 107 ? 0.861 -5.867 -23.694 1.00 84.12 107 ARG A CA 1
ATOM 884 C C . ARG A 1 107 ? 0.158 -6.369 -22.446 1.00 84.12 107 ARG A C 1
ATOM 886 O O . ARG A 1 107 ? 0.209 -5.722 -21.404 1.00 84.12 107 ARG A O 1
ATOM 893 N N . HIS A 1 108 ? -0.475 -7.528 -22.552 1.00 84.44 108 HIS A N 1
ATOM 894 C CA . HIS A 1 108 ? -1.027 -8.186 -21.381 1.00 84.44 108 HIS A CA 1
ATOM 895 C C . HIS A 1 108 ? 0.101 -8.811 -20.564 1.00 84.44 108 HIS A C 1
ATOM 897 O O . HIS A 1 108 ? 0.842 -9.656 -21.068 1.00 84.44 108 HIS A O 1
ATOM 903 N N . VAL A 1 109 ? 0.197 -8.410 -19.300 1.00 86.31 109 VAL A N 1
ATOM 904 C CA . VAL A 1 109 ? 1.103 -9.001 -18.317 1.00 86.31 109 VAL A CA 1
ATOM 905 C C . VAL A 1 109 ? 0.258 -9.853 -17.366 1.00 86.31 109 VAL A C 1
ATOM 907 O O . VAL A 1 109 ? -0.691 -9.322 -16.787 1.00 86.31 109 VAL A O 1
ATOM 910 N N . PRO A 1 110 ? 0.549 -11.158 -17.207 1.00 85.94 110 PRO A N 1
ATOM 911 C CA . PRO A 1 110 ? -0.155 -12.005 -16.248 1.00 85.94 110 PRO A CA 1
ATOM 912 C C . PRO A 1 110 ? -0.104 -11.436 -14.825 1.00 85.94 110 PRO A C 1
ATOM 914 O O . PRO A 1 110 ? 0.896 -10.840 -14.429 1.00 85.94 110 PRO A O 1
ATOM 917 N N . SER A 1 111 ? -1.146 -11.670 -14.022 1.00 85.81 111 SER A N 1
ATOM 918 C CA . SER A 1 111 ? -1.261 -11.055 -12.690 1.00 85.81 111 SER A CA 1
ATOM 919 C C . SER A 1 111 ? -0.107 -11.341 -11.729 1.00 85.81 111 SER A C 1
ATOM 921 O O . SER A 1 111 ? 0.221 -10.510 -10.892 1.00 85.81 111 SER A O 1
ATOM 923 N N . ASN A 1 112 ? 0.537 -12.504 -11.834 1.00 87.00 112 ASN A N 1
ATOM 924 C CA . ASN A 1 112 ? 1.699 -12.849 -11.007 1.00 87.00 112 ASN A CA 1
ATOM 925 C C . ASN A 1 112 ? 2.997 -12.138 -11.437 1.00 87.00 112 ASN A C 1
ATOM 927 O O . ASN A 1 112 ? 4.019 -12.312 -10.783 1.00 87.00 112 ASN A O 1
ATOM 931 N N . GLN A 1 113 ? 2.963 -11.372 -12.527 1.00 89.38 113 GLN A N 1
ATOM 932 C CA . GLN A 1 113 ? 4.080 -10.595 -13.062 1.00 89.38 113 GLN A CA 1
ATOM 933 C C . GLN A 1 113 ? 3.728 -9.108 -13.232 1.00 89.38 113 GLN A C 1
ATOM 935 O O . GLN A 1 113 ? 4.550 -8.341 -13.728 1.00 89.38 113 GLN A O 1
ATOM 940 N N . ASN A 1 114 ? 2.518 -8.681 -12.848 1.00 91.25 114 ASN A N 1
ATOM 941 C CA . ASN A 1 114 ? 2.081 -7.293 -12.957 1.00 91.25 114 ASN A CA 1
ATOM 942 C C . ASN A 1 114 ? 2.213 -6.576 -11.599 1.00 91.25 114 ASN A C 1
ATOM 944 O O . ASN A 1 114 ? 1.378 -6.793 -10.720 1.00 91.25 114 ASN A O 1
ATOM 948 N N . PRO A 1 115 ? 3.203 -5.690 -11.397 1.00 94.25 115 PRO A N 1
ATOM 949 C CA . PRO A 1 115 ? 3.349 -4.965 -10.135 1.00 94.25 115 PRO A CA 1
ATOM 950 C C . PRO A 1 115 ? 2.154 -4.046 -9.826 1.00 94.25 115 PRO A C 1
ATOM 952 O O . PRO A 1 115 ? 1.873 -3.803 -8.653 1.00 94.25 115 PRO A O 1
ATOM 955 N N . ALA A 1 116 ? 1.394 -3.587 -10.832 1.00 93.00 116 ALA A N 1
ATOM 956 C CA . ALA A 1 116 ? 0.183 -2.791 -10.599 1.00 93.00 116 ALA A CA 1
ATOM 957 C C . ALA A 1 116 ? -0.903 -3.577 -9.836 1.00 93.00 116 ALA A C 1
ATOM 959 O O . ALA A 1 116 ? -1.672 -2.981 -9.079 1.00 93.00 116 ALA A O 1
ATOM 960 N N . ASP A 1 117 ? -0.918 -4.912 -9.950 1.00 92.81 117 ASP A N 1
ATOM 961 C CA . ASP A 1 117 ? -1.848 -5.759 -9.196 1.00 92.81 117 ASP A CA 1
ATOM 962 C C . ASP A 1 117 ? -1.530 -5.779 -7.691 1.00 92.81 117 ASP A C 1
ATOM 964 O O . ASP A 1 117 ? -2.433 -5.960 -6.872 1.00 92.81 117 ASP A O 1
ATOM 968 N N . LEU A 1 118 ? -0.270 -5.564 -7.291 1.00 94.75 118 LEU A N 1
ATOM 969 C CA . LEU A 1 118 ? 0.099 -5.445 -5.874 1.00 94.75 118 LEU A CA 1
ATOM 970 C C . LEU A 1 118 ? -0.485 -4.170 -5.259 1.00 94.75 118 LEU A C 1
ATOM 972 O O . LEU A 1 118 ? -0.938 -4.187 -4.113 1.00 94.75 118 LEU A O 1
ATOM 976 N N . ILE A 1 119 ? -0.517 -3.080 -6.029 1.00 93.94 119 ILE A N 1
ATOM 977 C CA . ILE A 1 119 ? -1.106 -1.811 -5.598 1.00 93.94 119 ILE A CA 1
ATOM 978 C C . ILE A 1 119 ? -2.621 -1.970 -5.449 1.00 93.94 119 ILE A C 1
ATOM 980 O O . ILE A 1 119 ? -3.162 -1.696 -4.377 1.00 93.94 119 ILE A O 1
ATOM 984 N N . SER A 1 120 ? -3.304 -2.458 -6.489 1.00 92.38 120 SER A N 1
ATOM 985 C CA . SER A 1 120 ? -4.771 -2.541 -6.514 1.00 92.38 120 SER A CA 1
ATOM 986 C C . SER A 1 120 ? -5.341 -3.520 -5.481 1.00 92.38 120 SER A C 1
ATOM 988 O O . SER A 1 120 ? -6.418 -3.282 -4.929 1.00 92.38 120 SER A O 1
ATOM 990 N N . ARG A 1 121 ? -4.613 -4.600 -5.163 1.00 92.81 121 ARG A N 1
ATOM 991 C CA . ARG A 1 121 ? -5.007 -5.586 -4.134 1.00 92.81 121 ARG A CA 1
ATOM 992 C C . ARG A 1 121 ? -4.573 -5.204 -2.721 1.00 92.81 121 ARG A C 1
ATOM 994 O O . ARG A 1 121 ? -5.170 -5.679 -1.752 1.00 92.81 121 ARG A O 1
ATOM 1001 N N . GLY A 1 122 ? -3.537 -4.380 -2.611 1.00 95.69 122 GLY A N 1
ATOM 1002 C CA . GLY A 1 122 ? -2.875 -4.035 -1.366 1.00 95.69 122 GLY A CA 1
ATOM 1003 C C . GLY A 1 122 ? -2.050 -5.184 -0.769 1.00 95.69 122 GLY A C 1
ATOM 1004 O O . GLY A 1 122 ? -2.392 -6.364 -0.864 1.00 95.69 122 GLY A O 1
ATOM 1005 N N . VAL A 1 123 ? -0.961 -4.841 -0.081 1.00 96.75 123 VAL A N 1
ATOM 1006 C CA . VAL A 1 123 ? -0.007 -5.812 0.489 1.00 96.75 123 VAL A CA 1
ATOM 1007 C C . VAL A 1 123 ? 0.186 -5.550 1.983 1.00 96.75 123 VAL A C 1
ATOM 1009 O O . VAL A 1 123 ? 0.136 -4.408 2.433 1.00 96.75 123 VAL A O 1
ATOM 1012 N N . ASP A 1 124 ? 0.324 -6.616 2.786 1.00 96.94 124 ASP A N 1
ATOM 1013 C CA . ASP A 1 124 ? 0.699 -6.451 4.201 1.00 96.94 124 ASP A CA 1
ATOM 1014 C C . ASP A 1 124 ? 2.127 -5.876 4.312 1.00 96.94 124 ASP A C 1
ATOM 1016 O O . ASP A 1 124 ? 2.990 -6.296 3.541 1.00 96.94 124 ASP A O 1
ATOM 1020 N N . PRO A 1 125 ? 2.413 -4.976 5.269 1.00 96.25 125 PRO A N 1
ATOM 1021 C CA . PRO A 1 125 ? 3.724 -4.329 5.381 1.00 96.25 125 PRO A CA 1
ATOM 1022 C C . PRO A 1 125 ? 4.916 -5.296 5.457 1.00 96.25 125 PRO A C 1
ATOM 1024 O O . PRO A 1 125 ? 5.921 -5.108 4.777 1.00 96.25 125 PRO A O 1
ATOM 1027 N N . ASP A 1 126 ? 4.781 -6.371 6.230 1.00 95.56 126 ASP A N 1
ATOM 1028 C CA . ASP A 1 126 ? 5.789 -7.419 6.416 1.00 95.56 126 ASP A CA 1
ATOM 1029 C C . ASP A 1 126 ? 5.994 -8.262 5.152 1.00 95.56 126 ASP A C 1
ATOM 1031 O O . ASP A 1 126 ? 7.100 -8.720 4.866 1.00 95.56 126 ASP A O 1
ATOM 1035 N N . LYS A 1 127 ? 4.939 -8.428 4.350 1.00 96.19 127 LYS A N 1
ATOM 1036 C CA . LYS A 1 127 ? 5.021 -9.135 3.068 1.00 96.19 127 LYS A CA 1
ATOM 1037 C C . LYS A 1 127 ? 5.668 -8.290 1.987 1.00 96.19 127 LYS A C 1
ATOM 1039 O O . LYS A 1 127 ? 6.343 -8.869 1.142 1.00 96.19 127 LYS A O 1
ATOM 1044 N N . LEU A 1 128 ? 5.473 -6.966 2.010 1.00 96.38 128 LEU A N 1
ATOM 1045 C CA . LEU A 1 128 ? 6.058 -6.057 1.021 1.00 96.38 128 LEU A CA 1
ATOM 1046 C C . LEU A 1 128 ? 7.586 -6.176 0.998 1.00 96.38 128 LEU A C 1
ATOM 1048 O O . LEU A 1 128 ? 8.167 -6.184 -0.078 1.00 96.38 128 LEU A O 1
ATOM 1052 N N . LEU A 1 129 ? 8.223 -6.354 2.159 1.00 92.56 129 LEU A N 1
ATOM 1053 C CA . LEU A 1 129 ? 9.677 -6.530 2.276 1.00 92.56 129 LEU A CA 1
ATOM 1054 C C . LEU A 1 129 ? 10.229 -7.670 1.410 1.00 92.56 129 LEU A C 1
ATOM 1056 O O . LEU A 1 129 ? 11.343 -7.572 0.918 1.00 92.56 129 LEU A O 1
ATOM 1060 N N . ASN A 1 130 ? 9.437 -8.726 1.216 1.00 92.69 130 ASN A N 1
ATOM 1061 C CA . ASN A 1 130 ? 9.821 -9.917 0.459 1.00 92.69 130 ASN A CA 1
ATOM 1062 C C . ASN A 1 130 ? 9.108 -9.989 -0.909 1.00 92.69 130 ASN A C 1
ATOM 1064 O O . ASN A 1 130 ? 8.974 -11.069 -1.482 1.00 92.69 130 ASN A O 1
ATOM 1068 N N . GLN A 1 131 ? 8.570 -8.870 -1.420 1.00 94.50 131 GLN A N 1
ATOM 1069 C CA . GLN A 1 131 ? 7.956 -8.814 -2.752 1.00 94.50 131 GLN A CA 1
ATOM 1070 C C . GLN A 1 131 ? 9.004 -8.548 -3.834 1.00 94.50 131 GLN A C 1
ATOM 1072 O O . GLN A 1 131 ? 9.196 -7.411 -4.259 1.00 94.50 131 GLN A O 1
ATOM 1077 N N . GLU A 1 132 ? 9.620 -9.617 -4.333 1.00 92.44 132 GLU A N 1
ATOM 1078 C CA . GLU A 1 132 ? 10.594 -9.564 -5.435 1.00 92.44 132 GLU A CA 1
ATOM 1079 C C . GLU A 1 132 ? 10.060 -8.812 -6.661 1.00 92.44 132 GLU A C 1
ATOM 1081 O O . GLU A 1 132 ? 10.734 -7.939 -7.198 1.00 92.44 132 GLU A O 1
ATOM 1086 N N . LEU A 1 133 ? 8.805 -9.068 -7.050 1.00 92.88 133 LEU A N 1
ATOM 1087 C CA . LEU A 1 133 ? 8.167 -8.398 -8.187 1.00 92.88 133 LEU A CA 1
ATOM 1088 C C . LEU A 1 133 ? 8.129 -6.866 -8.038 1.00 92.88 133 LEU A C 1
ATOM 1090 O O . LEU A 1 133 ? 8.222 -6.149 -9.032 1.00 92.88 133 LEU A O 1
ATOM 1094 N N . TRP A 1 134 ? 7.963 -6.370 -6.810 1.00 94.38 134 TRP A N 1
ATOM 1095 C CA . TRP A 1 134 ? 7.874 -4.939 -6.529 1.00 94.38 134 TRP A CA 1
ATOM 1096 C C . TRP A 1 134 ? 9.250 -4.269 -6.533 1.00 94.38 134 TRP A C 1
ATOM 1098 O O . TRP A 1 134 ? 9.398 -3.182 -7.086 1.00 94.38 134 TRP A O 1
ATOM 1108 N N . TRP A 1 135 ? 10.255 -4.922 -5.941 1.00 92.38 135 TRP A N 1
ATOM 1109 C CA . TRP A 1 135 ? 11.587 -4.336 -5.765 1.00 92.38 135 TRP A CA 1
ATOM 1110 C C . TRP A 1 135 ? 12.523 -4.553 -6.957 1.00 92.38 135 TRP A C 1
ATOM 1112 O O . TRP A 1 135 ? 13.344 -3.683 -7.236 1.00 92.38 135 TRP A O 1
ATOM 1122 N N . ASN A 1 136 ? 12.392 -5.673 -7.674 1.00 87.69 136 ASN A N 1
ATOM 1123 C CA . ASN A 1 136 ? 13.349 -6.104 -8.699 1.00 87.69 136 ASN A CA 1
ATOM 1124 C C . ASN A 1 136 ? 12.797 -6.076 -10.133 1.00 87.69 136 ASN A C 1
ATOM 1126 O O . ASN A 1 136 ? 13.518 -6.409 -11.069 1.00 87.69 136 ASN A O 1
ATOM 1130 N N . SER A 1 137 ? 11.566 -5.581 -10.323 1.00 85.94 137 SER A N 1
ATOM 1131 C CA . SER A 1 137 ? 10.840 -5.569 -11.604 1.00 85.94 137 SER A CA 1
ATOM 1132 C C . SER A 1 137 ? 10.583 -6.972 -12.193 1.00 85.94 137 SER A C 1
ATOM 1134 O O . SER A 1 137 ? 11.195 -7.958 -11.785 1.00 85.94 137 SER A O 1
ATOM 1136 N N . PRO A 1 138 ? 9.655 -7.116 -13.158 1.00 89.75 138 PRO A N 1
ATOM 1137 C CA . PRO A 1 138 ? 9.471 -8.387 -13.851 1.00 89.75 138 PRO A CA 1
ATOM 1138 C C . PRO A 1 138 ? 10.716 -8.790 -14.650 1.00 89.75 138 PRO A C 1
ATOM 1140 O O . PRO A 1 138 ? 11.267 -7.978 -15.394 1.00 89.75 138 PRO A O 1
ATOM 1143 N N . GLU A 1 139 ? 11.100 -10.067 -14.57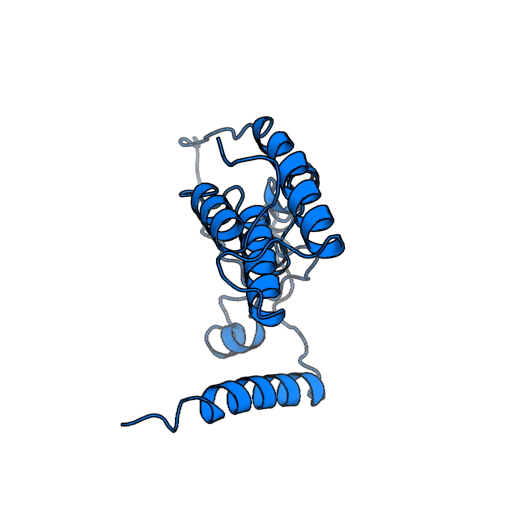5 1.00 87.12 139 GLU A N 1
ATOM 1144 C CA . GLU A 1 139 ? 12.301 -10.601 -15.241 1.00 87.12 139 GLU A CA 1
ATOM 1145 C C . GLU A 1 139 ? 12.326 -10.332 -16.750 1.00 87.12 139 GLU A C 1
ATOM 1147 O O . GLU A 1 139 ? 13.390 -10.073 -17.312 1.00 87.12 139 GLU A O 1
ATOM 1152 N N . PHE A 1 140 ? 11.166 -10.317 -17.413 1.00 86.19 140 PHE A N 1
ATOM 1153 C CA . PHE A 1 140 ? 11.095 -10.069 -18.854 1.00 86.19 140 PHE A CA 1
ATOM 1154 C C . PHE A 1 140 ? 11.604 -8.678 -19.264 1.00 86.19 140 PHE A C 1
ATOM 1156 O O . PHE A 1 140 ? 11.974 -8.506 -20.421 1.00 86.19 140 PHE A O 1
ATOM 1163 N N . LEU A 1 141 ? 11.653 -7.696 -18.351 1.00 86.06 141 LEU A N 1
ATOM 1164 C CA . LEU A 1 141 ? 12.244 -6.381 -18.638 1.00 86.06 141 LEU A CA 1
ATOM 1165 C C . LEU A 1 141 ? 13.775 -6.423 -18.711 1.00 86.06 141 LEU A C 1
ATOM 1167 O O . LEU A 1 141 ? 14.380 -5.564 -19.343 1.00 86.06 141 LEU A O 1
ATOM 1171 N N . SER A 1 142 ? 14.404 -7.414 -18.075 1.00 78.69 142 SER A N 1
ATOM 1172 C CA . SER A 1 142 ? 15.858 -7.614 -18.134 1.00 78.69 142 SER A CA 1
ATOM 1173 C C . SER A 1 142 ? 16.317 -8.322 -19.417 1.00 78.69 142 SER A C 1
ATOM 1175 O O . SER A 1 142 ? 17.509 -8.346 -19.720 1.00 78.69 142 SER A O 1
ATOM 1177 N N . GLY A 1 143 ? 15.377 -8.897 -20.174 1.00 72.12 143 GLY A N 1
ATOM 1178 C CA . GLY A 1 143 ? 15.639 -9.655 -21.392 1.00 72.12 143 GLY A CA 1
ATOM 1179 C C . GLY A 1 143 ? 14.954 -9.073 -22.628 1.00 72.12 143 GLY A C 1
ATOM 1180 O O . GLY A 1 143 ? 14.432 -7.963 -22.637 1.00 72.12 143 GLY A O 1
ATOM 1181 N N . SER A 1 144 ? 14.948 -9.859 -23.702 1.00 65.00 144 SER A N 1
ATOM 1182 C CA . SER A 1 144 ? 14.236 -9.549 -24.949 1.00 65.00 144 SER A CA 1
ATOM 1183 C C . SER A 1 144 ? 12.871 -10.246 -25.063 1.00 65.00 144 SER A C 1
ATOM 1185 O O . SER A 1 144 ? 12.148 -10.018 -26.035 1.00 65.00 144 SER A O 1
ATOM 1187 N N . ASP A 1 145 ? 12.495 -11.070 -24.079 1.00 72.19 145 ASP A N 1
ATOM 1188 C CA . ASP A 1 145 ? 11.303 -11.926 -24.117 1.00 72.19 145 ASP A CA 1
ATOM 1189 C C . ASP A 1 145 ? 10.076 -11.253 -23.484 1.00 72.19 145 ASP A C 1
ATOM 1191 O O . ASP A 1 145 ? 9.581 -11.627 -22.422 1.00 72.19 145 ASP A O 1
ATOM 1195 N N . TYR A 1 146 ? 9.599 -10.190 -24.132 1.00 77.12 146 TYR A N 1
ATOM 1196 C CA . TYR A 1 146 ? 8.409 -9.467 -23.687 1.00 77.12 146 TYR A CA 1
ATOM 1197 C C . TYR A 1 146 ? 7.137 -10.316 -23.840 1.00 77.12 146 TYR A C 1
ATOM 1199 O O . TYR A 1 146 ? 6.937 -10.913 -24.903 1.00 77.12 146 TYR A O 1
ATOM 1207 N N . PRO A 1 147 ? 6.193 -10.263 -22.876 1.00 74.38 147 PRO A N 1
ATOM 1208 C CA . PRO A 1 147 ? 4.957 -11.028 -22.952 1.00 74.38 147 PRO A CA 1
ATOM 1209 C C . PRO A 1 147 ? 4.171 -10.774 -24.251 1.00 74.38 147 PRO A C 1
ATOM 1211 O O . PRO A 1 147 ? 4.172 -9.679 -24.841 1.00 74.38 147 PRO A O 1
ATOM 1214 N N . ASN A 1 148 ? 3.511 -11.839 -24.715 1.00 64.06 148 ASN A N 1
ATOM 1215 C CA . ASN A 1 148 ? 2.804 -11.879 -25.992 1.00 64.06 148 ASN A CA 1
ATOM 1216 C C . ASN A 1 148 ? 1.708 -10.802 -26.082 1.00 64.06 148 ASN A C 1
ATOM 1218 O O . ASN A 1 148 ? 0.994 -10.521 -25.122 1.00 64.06 148 ASN A O 1
ATOM 1222 N N . LYS A 1 149 ? 1.546 -10.211 -27.275 1.00 59.78 149 LYS A N 1
ATOM 1223 C CA . LYS A 1 149 ? 0.604 -9.100 -27.523 1.00 59.78 149 LYS A CA 1
ATOM 1224 C C . LYS A 1 149 ? -0.874 -9.481 -27.389 1.00 59.78 149 LYS A C 1
ATOM 1226 O O . LYS A 1 149 ? -1.707 -8.595 -27.237 1.00 59.78 149 LYS A O 1
ATOM 1231 N N . THR A 1 150 ? -1.209 -10.765 -27.454 1.00 51.91 150 THR A N 1
ATOM 1232 C CA . THR A 1 150 ? -2.584 -11.218 -27.668 1.00 51.91 150 THR A CA 1
ATOM 1233 C C . THR A 1 150 ? -3.106 -11.992 -26.466 1.00 51.91 150 THR A C 1
ATOM 1235 O O . THR A 1 150 ? -2.797 -13.169 -26.287 1.00 51.91 150 THR A O 1
ATOM 1238 N N . VAL A 1 151 ? -3.993 -11.362 -25.696 1.00 50.38 151 VAL A N 1
ATOM 1239 C CA . VAL A 1 151 ? -5.081 -12.115 -25.070 1.00 50.38 151 VAL A CA 1
ATOM 1240 C C . VAL A 1 151 ? -6.039 -12.425 -26.210 1.00 50.38 151 VAL A C 1
ATOM 1242 O O . VAL A 1 151 ? -6.568 -11.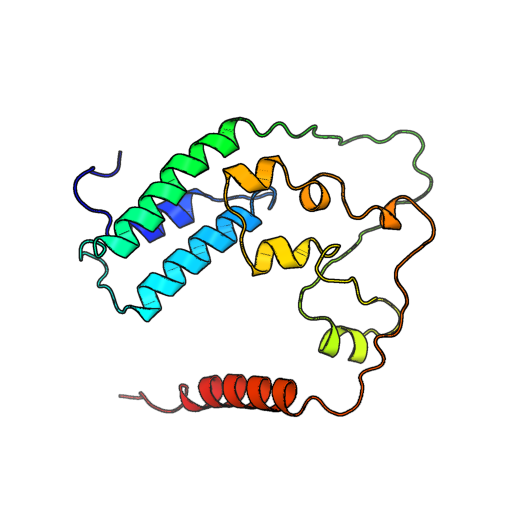509 -26.837 1.00 50.38 151 VAL A O 1
ATOM 1245 N N . LYS A 1 152 ? -6.255 -13.705 -26.528 1.00 42.03 152 LYS A N 1
ATOM 1246 C CA . LYS A 1 152 ? -7.472 -14.066 -27.257 1.00 42.03 152 LYS A CA 1
ATOM 1247 C C . LYS A 1 152 ? -8.613 -13.726 -26.308 1.00 42.03 152 LYS A C 1
ATOM 1249 O O . LYS A 1 152 ? -8.863 -14.487 -25.378 1.00 42.03 152 LYS A O 1
ATOM 1254 N N . ILE A 1 153 ? -9.245 -12.570 -26.489 1.00 45.25 153 ILE A N 1
ATOM 1255 C CA . ILE A 1 153 ? -10.542 -12.304 -25.876 1.00 45.25 153 ILE A CA 1
ATOM 1256 C C . ILE A 1 153 ? -11.467 -13.341 -26.507 1.00 45.25 153 ILE A C 1
ATOM 1258 O O . ILE A 1 153 ? -11.940 -13.172 -27.625 1.00 45.25 153 ILE A O 1
ATOM 1262 N N . SER A 1 154 ? -11.627 -14.488 -25.851 1.00 39.69 154 SER A N 1
ATOM 1263 C CA . SER A 1 154 ? -12.728 -15.383 -26.162 1.00 39.69 154 SER A CA 1
ATOM 1264 C C . SER A 1 154 ? -13.998 -14.570 -25.944 1.00 39.69 154 SER A C 1
ATOM 1266 O O . SER A 1 154 ? -14.216 -14.083 -24.835 1.00 39.69 154 SER A O 1
ATOM 1268 N N . GLU A 1 155 ? -14.799 -14.402 -26.992 1.00 42.41 155 GLU A N 1
ATOM 1269 C CA . GLU A 1 155 ? -15.970 -13.516 -27.070 1.00 42.41 155 GLU A CA 1
ATOM 1270 C C . GLU A 1 155 ? -17.081 -13.785 -26.035 1.00 42.41 155 GLU A C 1
ATOM 1272 O O . GLU A 1 155 ? -18.090 -13.095 -26.040 1.00 42.41 155 GLU A O 1
ATOM 1277 N N . ASN A 1 156 ? -16.901 -14.704 -25.085 1.00 43.28 156 ASN A N 1
ATOM 1278 C CA . ASN A 1 156 ? -17.894 -15.018 -24.064 1.00 43.28 156 ASN A CA 1
ATOM 1279 C C . ASN A 1 156 ? -17.357 -14.754 -22.658 1.00 43.28 156 ASN A C 1
ATOM 1281 O O . ASN A 1 156 ? -16.935 -15.668 -21.956 1.00 43.28 156 ASN A O 1
ATOM 1285 N N . ASN A 1 157 ? -17.427 -13.501 -22.217 1.00 45.81 157 ASN A N 1
ATOM 1286 C CA . ASN A 1 157 ? -17.515 -13.212 -20.788 1.00 45.81 157 ASN A CA 1
ATOM 1287 C C . ASN A 1 157 ? -18.624 -12.187 -20.548 1.00 45.81 157 ASN A C 1
ATOM 1289 O O . ASN A 1 157 ? -18.397 -11.036 -20.168 1.00 45.81 157 ASN A O 1
ATOM 1293 N N . ASP A 1 158 ? -19.860 -12.651 -20.740 1.00 49.28 158 ASP A N 1
ATOM 1294 C CA . ASP A 1 158 ? -21.083 -11.971 -20.304 1.00 49.28 158 ASP A CA 1
ATOM 1295 C C . ASP A 1 158 ? -21.021 -11.578 -18.816 1.00 49.28 158 ASP A C 1
ATOM 1297 O O . ASP A 1 158 ? -21.623 -10.585 -18.407 1.00 49.28 158 ASP A O 1
ATOM 1301 N N . ALA A 1 159 ? -20.216 -12.285 -18.011 1.00 43.47 159 ALA A N 1
ATOM 1302 C CA . ALA A 1 159 ? -19.904 -11.941 -16.624 1.00 43.47 159 ALA A CA 1
ATOM 1303 C C . ALA A 1 159 ? -19.139 -10.606 -16.483 1.00 43.47 159 ALA A C 1
ATOM 1305 O O . ALA A 1 159 ? -19.557 -9.741 -15.720 1.00 43.47 159 ALA A O 1
ATOM 1306 N N . TYR A 1 160 ? -18.086 -10.370 -17.276 1.00 46.00 160 TYR A N 1
ATOM 1307 C CA . TYR A 1 160 ? -17.319 -9.115 -17.222 1.00 46.00 160 TYR A CA 1
ATOM 1308 C C . TYR A 1 160 ? -18.157 -7.924 -17.704 1.00 46.00 160 TYR A C 1
ATOM 1310 O O . TYR A 1 160 ? -18.195 -6.867 -17.073 1.00 46.00 160 TYR A O 1
ATOM 1318 N N . ASN A 1 161 ? -18.904 -8.116 -18.795 1.00 44.12 161 ASN A N 1
ATOM 1319 C CA . ASN A 1 161 ? -19.767 -7.078 -19.350 1.00 44.12 161 ASN A CA 1
ATOM 1320 C C . ASN A 1 161 ? -20.974 -6.769 -18.449 1.00 44.12 161 ASN A C 1
ATOM 1322 O O . ASN A 1 161 ? -21.429 -5.623 -18.419 1.00 44.12 161 ASN A O 1
ATOM 1326 N N . SER A 1 162 ? -21.500 -7.749 -17.708 1.00 45.50 162 SER A N 1
ATOM 1327 C CA . SER A 1 162 ? -22.591 -7.525 -16.752 1.00 45.50 162 SER A CA 1
ATOM 1328 C C . SER A 1 162 ? -22.113 -6.835 -15.474 1.00 45.50 162 SER A C 1
ATOM 1330 O O . SER A 1 162 ? -22.785 -5.911 -15.017 1.00 45.50 162 SER A O 1
ATOM 1332 N N . GLU A 1 163 ? -20.930 -7.166 -14.953 1.00 45.25 163 GLU A N 1
ATOM 1333 C CA . GLU A 1 163 ? -20.325 -6.463 -13.813 1.00 45.25 163 GLU A CA 1
ATOM 1334 C C . GLU A 1 163 ? -19.966 -5.009 -14.149 1.00 45.25 163 GLU A C 1
ATOM 1336 O O . GLU A 1 163 ? -20.262 -4.101 -13.364 1.00 45.25 163 GLU A O 1
ATOM 1341 N N . LEU A 1 164 ? -19.429 -4.749 -15.349 1.00 46.56 164 LEU A N 1
ATOM 1342 C CA . LEU A 1 164 ? -19.155 -3.386 -15.815 1.00 46.56 164 LEU A CA 1
ATOM 1343 C C . LEU A 1 164 ? -20.453 -2.577 -15.988 1.00 46.56 164 LEU A C 1
ATOM 1345 O O . LEU A 1 164 ? -20.527 -1.423 -15.562 1.00 46.56 164 LEU A O 1
ATOM 1349 N N . LYS A 1 165 ? -21.506 -3.183 -16.557 1.00 45.19 165 LYS A N 1
ATOM 1350 C CA . LYS A 1 165 ? -22.825 -2.540 -16.710 1.00 45.19 165 LYS A CA 1
ATOM 1351 C C . LYS A 1 165 ? -23.506 -2.277 -15.365 1.00 45.19 165 LYS A C 1
ATOM 1353 O O . LYS A 1 165 ? -24.129 -1.227 -15.216 1.00 45.19 165 LYS A O 1
ATOM 1358 N N . ASN A 1 166 ? -23.365 -3.173 -14.389 1.00 42.78 166 ASN A N 1
ATOM 1359 C CA . ASN A 1 166 ? -23.922 -2.996 -13.046 1.00 42.78 166 ASN A CA 1
ATOM 1360 C C . ASN A 1 166 ? -23.179 -1.897 -12.270 1.00 42.78 166 ASN A C 1
ATOM 1362 O O . ASN A 1 166 ? -23.822 -1.026 -11.689 1.00 42.78 166 ASN A O 1
ATOM 1366 N N . SER A 1 167 ? -21.847 -1.852 -12.361 1.00 40.94 167 SER A N 1
ATOM 1367 C CA . SER A 1 167 ? -21.011 -0.802 -11.755 1.00 40.94 167 SER A CA 1
ATOM 1368 C C . SER A 1 167 ? -21.286 0.592 -12.342 1.00 40.94 167 SER A C 1
ATOM 1370 O O . SER A 1 167 ? -21.349 1.587 -11.616 1.00 40.94 167 SER A O 1
ATOM 1372 N N . VAL A 1 168 ? -21.524 0.680 -13.657 1.00 43.25 168 VAL A N 1
ATOM 1373 C CA . VAL A 1 168 ? -21.884 1.942 -14.329 1.00 43.25 168 VAL A CA 1
ATOM 1374 C C . VAL A 1 168 ? -23.327 2.359 -14.017 1.00 43.25 168 VAL A C 1
ATOM 1376 O O . VAL A 1 168 ? -23.569 3.539 -13.765 1.00 43.25 168 VAL A O 1
ATOM 1379 N N . ARG A 1 169 ? -24.286 1.421 -13.956 1.00 36.66 169 ARG A N 1
ATOM 1380 C CA . ARG A 1 169 ? -25.677 1.719 -13.560 1.00 36.66 169 ARG A CA 1
ATOM 1381 C C . ARG A 1 169 ? -25.793 2.185 -12.108 1.00 36.66 169 ARG A C 1
ATOM 1383 O O . ARG A 1 169 ? -26.541 3.123 -11.854 1.00 36.66 169 ARG A O 1
ATOM 1390 N N . GLU A 1 170 ? -25.039 1.600 -11.177 1.00 47.25 170 GLU A N 1
ATOM 1391 C CA . GLU A 1 170 ? -25.021 2.056 -9.778 1.00 47.25 170 GLU A CA 1
ATOM 1392 C C . GLU A 1 170 ? -24.409 3.454 -9.609 1.00 47.25 170 GLU A C 1
ATOM 1394 O O . GLU A 1 170 ? -24.822 4.190 -8.712 1.00 47.25 170 GLU A O 1
ATOM 1399 N N . LYS A 1 171 ? -23.455 3.838 -10.470 1.00 44.47 171 LYS A N 1
ATOM 1400 C CA . LYS A 1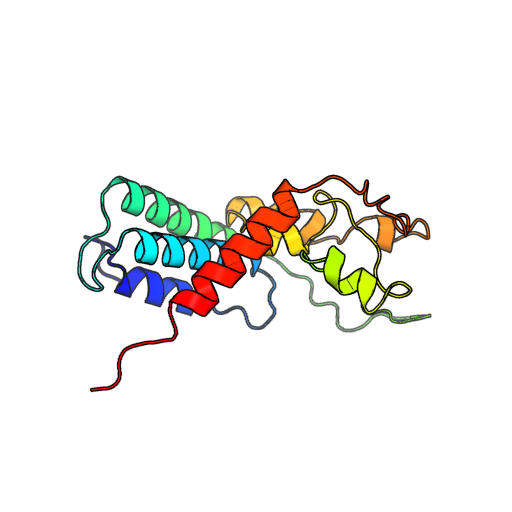 171 ? -22.869 5.188 -10.473 1.00 44.47 171 LYS A CA 1
ATOM 1401 C C . LYS A 1 171 ? -23.791 6.232 -11.102 1.00 44.47 171 LYS A C 1
ATOM 1403 O O . LYS A 1 171 ? -23.936 7.308 -10.538 1.00 44.47 171 LYS A O 1
ATOM 1408 N N . ILE A 1 172 ? -24.462 5.913 -12.211 1.00 40.06 172 ILE A N 1
ATOM 1409 C CA . ILE A 1 172 ? -25.381 6.853 -12.881 1.00 40.06 172 ILE A CA 1
ATOM 1410 C C . ILE A 1 172 ? -26.714 6.986 -12.117 1.00 40.06 172 ILE A C 1
ATOM 1412 O O . ILE A 1 172 ? -27.315 8.055 -12.104 1.00 40.06 172 ILE A O 1
ATOM 1416 N N . GLY A 1 173 ? -27.160 5.941 -11.411 1.00 35.03 173 GLY A N 1
ATOM 1417 C CA . GLY A 1 173 ? -28.404 5.957 -10.631 1.00 35.03 173 GLY A CA 1
ATOM 1418 C C . GLY A 1 173 ? -28.348 6.709 -9.293 1.00 35.03 173 GLY A C 1
ATOM 1419 O O . GLY A 1 173 ? -29.383 6.828 -8.644 1.00 35.03 173 GLY A O 1
ATOM 1420 N N . LYS A 1 174 ? -27.177 7.199 -8.857 1.00 39.72 174 LYS A N 1
ATOM 1421 C CA . LYS A 1 174 ? -27.006 7.902 -7.567 1.00 39.72 174 LYS A CA 1
ATOM 1422 C C . LYS A 1 174 ? -26.715 9.403 -7.677 1.00 39.72 174 LYS A C 1
ATOM 1424 O O . LYS A 1 174 ? -26.669 10.062 -6.646 1.00 39.72 174 LYS A O 1
ATOM 1429 N N . GLU A 1 175 ? -26.581 9.955 -8.884 1.00 39.22 175 GLU A N 1
ATOM 1430 C CA . GLU A 1 175 ? -26.348 11.399 -9.094 1.00 39.22 175 GLU A CA 1
ATOM 1431 C C . GLU A 1 175 ? -27.577 12.177 -9.596 1.00 39.22 175 GLU A C 1
ATOM 1433 O O . GLU A 1 175 ? -27.477 13.360 -9.909 1.00 39.22 175 GLU A O 1
ATOM 1438 N N . VAL A 1 176 ? -28.769 11.573 -9.595 1.00 41.84 176 VAL A N 1
ATOM 1439 C CA . VAL A 1 176 ? -30.020 12.299 -9.865 1.00 41.84 176 VAL A CA 1
ATOM 1440 C C . VAL A 1 176 ? -30.939 12.195 -8.649 1.00 41.84 176 VAL A C 1
ATOM 1442 O O . VAL A 1 176 ? -31.630 11.196 -8.484 1.00 41.84 176 VAL A O 1
ATOM 1445 N N . CYS A 1 177 ? -30.873 13.235 -7.806 1.00 32.66 177 CYS A N 1
ATOM 1446 C CA . CYS A 1 177 ? -31.862 13.743 -6.835 1.00 32.66 177 CYS A CA 1
ATOM 1447 C C . CYS A 1 177 ? -31.251 14.051 -5.460 1.00 32.66 177 CYS A C 1
ATOM 1449 O O . CYS A 1 177 ? -31.218 13.200 -4.578 1.00 32.66 177 CYS A O 1
ATOM 1451 N N . ALA A 1 178 ? -30.863 15.314 -5.267 1.00 28.66 178 ALA A N 1
ATOM 1452 C CA . ALA A 1 178 ? -31.172 16.086 -4.062 1.00 28.66 178 ALA A CA 1
ATOM 1453 C C . ALA A 1 178 ? -30.885 17.569 -4.347 1.00 28.66 178 ALA A C 1
ATOM 1455 O O . ALA A 1 178 ? -29.826 18.100 -4.028 1.00 28.66 178 ALA A O 1
ATOM 1456 N N . SER A 1 179 ? -31.838 18.222 -5.009 1.00 31.89 179 SER A N 1
ATOM 1457 C CA . SER A 1 179 ? -32.005 19.671 -4.954 1.00 31.89 179 SER A CA 1
ATOM 1458 C C . SER A 1 179 ? -33.174 19.930 -4.012 1.00 31.89 179 SER A C 1
ATOM 1460 O O . SER A 1 179 ? -34.308 19.675 -4.405 1.00 31.89 179 SER A O 1
ATOM 1462 N N . THR A 1 180 ? -32.913 20.351 -2.775 1.00 33.91 180 THR A N 1
ATOM 1463 C CA . THR A 1 180 ? -33.599 21.446 -2.059 1.00 33.91 180 THR A CA 1
ATOM 1464 C C . THR A 1 180 ? -32.783 21.787 -0.818 1.00 33.91 180 THR A C 1
ATOM 1466 O O . THR A 1 180 ? -32.353 20.833 -0.133 1.00 33.91 180 THR A O 1
#

Radius of gyration: 20.76 Å; chains: 1; bounding box: 61×37×55 Å

Foldseek 3Di:
DPDDPFDFLQNLVVVLVVVDDPPCLQLLQSLVSVVLSVVCVVVVGDRPDGDDPVSRVVSVQLVVQLVLLVPDDDDDDPDDPPDPDDDDDDFDPDQPVVCVVPLPRDADDPLLQGVNNSNNVGDRSNVSVVPCCSRVNGPCVVDVDDHDSDDPPPVDDPVVVVVVVVVVCVVVVPPPDDDD

Organism: Trichonephila clavipes (NCBI:txid2585209)

Sequence (180 aa):
MIPRDSYTKRSVLSTVARLFDPLGLVDPVVSKAKMFMQKLWRLSIDWKDPLPNKVYSEWHQLLIRLESLNSINIERRIVIENLSSIEIHGFSDVIAKIQDLFPRQWRHVPSNQNPADLISRGVDPDKLLNQELWWNSPEFLSGSDYPNKTVKISENNDAYNSELKNSVREKIGKEVCAST

pLDDT: mean 79.8, std 20.02, range [28.66, 97.56]

InterPro domains:
  IPR008042 Retrotransposon Pao-like, RNAseH-like domain [PF05380] (8-93)